Protein AF-A0A5P8VXX4-F1 (afdb_monomer)

Radius of gyration: 22.34 Å; Cα contacts (8 Å, |Δi|>4): 18; chains: 1; bounding box: 37×42×57 Å

Mean predicted aligned error: 15.35 Å

Foldseek 3Di:
DDDDDDDDDDPVVLVVLCVVCVVVVHHSVVSVVVVVCVVVVVVPPPPDPVRVVVVVVVVCVVVPPPPPVDPPPPPPPPDD

Structure (mmCIF, N/CA/C/O backbone):
data_AF-A0A5P8VXX4-F1
#
_entry.id   AF-A0A5P8VXX4-F1
#
loop_
_atom_site.group_PDB
_atom_site.id
_atom_site.type_symbol
_atom_site.label_atom_id
_atom_site.label_alt_id
_atom_site.label_comp_id
_atom_site.label_asym_id
_atom_site.label_entity_id
_atom_site.label_seq_id
_atom_site.pdbx_PDB_ins_code
_atom_site.Cartn_x
_atom_site.Cartn_y
_atom_site.Cartn_z
_atom_site.occupancy
_atom_site.B_iso_or_equiv
_atom_site.auth_seq_id
_atom_site.auth_comp_id
_atom_site.auth_asym_id
_atom_site.auth_atom_id
_atom_site.pdbx_PDB_model_num
ATOM 1 N N . MET A 1 1 ? -9.475 -2.730 -14.537 1.00 67.25 1 MET A N 1
ATOM 2 C CA . MET A 1 1 ? -10.181 -3.879 -13.927 1.00 67.25 1 MET A CA 1
ATOM 3 C C . MET A 1 1 ? -9.654 -4.046 -12.511 1.00 67.25 1 MET A C 1
ATOM 5 O O . MET A 1 1 ? -8.489 -3.733 -12.305 1.00 67.25 1 MET A O 1
ATOM 9 N N . THR A 1 2 ? -10.483 -4.476 -11.560 1.00 78.56 2 THR A N 1
ATOM 10 C CA . THR A 1 2 ? -10.105 -4.593 -10.138 1.00 78.56 2 THR A CA 1
ATOM 11 C C . THR A 1 2 ? -10.217 -6.050 -9.703 1.00 78.56 2 THR A C 1
ATOM 13 O O . THR A 1 2 ? -11.182 -6.719 -10.067 1.00 78.56 2 THR A O 1
ATOM 16 N N . HIS A 1 3 ? -9.243 -6.529 -8.929 1.00 86.50 3 HIS A N 1
ATOM 17 C CA . HIS A 1 3 ? -9.201 -7.889 -8.391 1.00 86.50 3 HIS A CA 1
ATOM 18 C C . HIS A 1 3 ? -9.153 -7.847 -6.859 1.00 86.50 3 HIS A C 1
ATOM 20 O O . HIS A 1 3 ? -8.578 -6.922 -6.288 1.00 86.50 3 HIS A O 1
ATOM 26 N N . LEU A 1 4 ? -9.761 -8.838 -6.202 1.00 90.62 4 LEU A N 1
ATOM 27 C CA . LEU A 1 4 ? -9.699 -9.003 -4.749 1.00 90.62 4 LEU A CA 1
ATOM 28 C C . LEU A 1 4 ? -8.545 -9.945 -4.396 1.00 90.62 4 LEU A C 1
ATOM 30 O O . LEU A 1 4 ? -8.442 -11.032 -4.963 1.00 90.62 4 LEU A O 1
ATOM 34 N N . LEU A 1 5 ? -7.708 -9.534 -3.447 1.00 86.81 5 LEU A N 1
ATOM 35 C CA . LEU A 1 5 ? -6.600 -10.324 -2.921 1.00 86.81 5 LEU A CA 1
ATOM 36 C C . LEU A 1 5 ? -6.668 -10.321 -1.393 1.00 86.81 5 LEU A C 1
ATOM 38 O O . LEU A 1 5 ? -6.735 -9.258 -0.780 1.00 86.81 5 LEU A O 1
ATOM 42 N N . THR A 1 6 ? -6.633 -11.504 -0.785 1.00 93.19 6 THR A N 1
ATOM 43 C CA . THR A 1 6 ? -6.517 -11.674 0.669 1.00 93.19 6 THR A CA 1
ATOM 44 C C . THR A 1 6 ? -5.065 -11.984 1.012 1.00 93.19 6 THR A C 1
ATOM 46 O O . THR A 1 6 ? -4.447 -12.828 0.367 1.00 93.19 6 THR A O 1
ATOM 49 N N . LEU A 1 7 ? -4.514 -11.285 2.005 1.00 89.44 7 LEU A N 1
ATOM 50 C CA . LEU A 1 7 ? -3.114 -11.391 2.411 1.00 89.44 7 LEU A CA 1
ATOM 51 C C . LEU A 1 7 ? -3.035 -11.834 3.869 1.00 89.44 7 LEU A C 1
ATOM 53 O O . LEU A 1 7 ? -3.669 -11.228 4.730 1.00 89.44 7 LEU A O 1
ATOM 57 N N . GLU A 1 8 ? -2.208 -12.835 4.143 1.00 94.94 8 GLU A N 1
ATOM 58 C CA . GLU A 1 8 ? -1.769 -13.139 5.502 1.00 94.94 8 GLU A CA 1
ATOM 59 C C . GLU A 1 8 ? -0.447 -12.416 5.761 1.00 94.94 8 GLU A C 1
ATOM 61 O O . GLU A 1 8 ? 0.536 -12.600 5.041 1.00 94.94 8 GLU A O 1
ATOM 66 N N . LEU A 1 9 ? -0.439 -11.551 6.773 1.00 93.56 9 LEU A N 1
ATOM 67 C CA . LEU A 1 9 ? 0.719 -10.761 7.175 1.00 93.56 9 LEU A CA 1
ATOM 68 C C . LEU A 1 9 ? 1.080 -11.111 8.612 1.00 93.56 9 LEU A C 1
ATOM 70 O O . LEU A 1 9 ? 0.205 -11.399 9.424 1.00 93.56 9 LEU A O 1
ATOM 74 N N . ASN A 1 10 ? 2.365 -11.033 8.943 1.00 96.81 10 ASN A N 1
ATOM 75 C CA . ASN A 1 10 ? 2.759 -11.083 10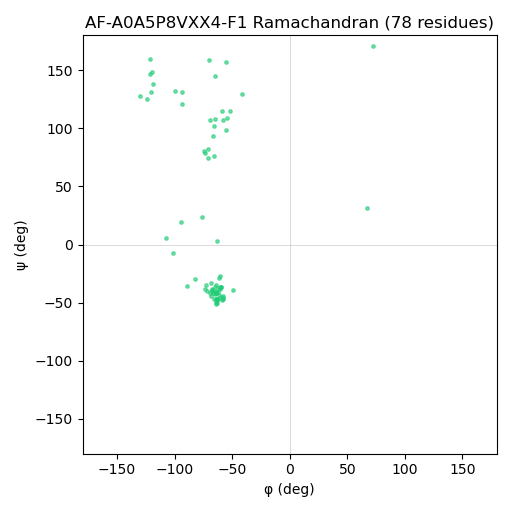.345 1.00 96.81 10 ASN A CA 1
ATOM 76 C C . ASN A 1 10 ? 2.333 -9.794 11.078 1.00 96.81 10 ASN A C 1
ATOM 78 O O . ASN A 1 10 ? 2.161 -8.733 10.466 1.00 96.81 10 ASN A O 1
ATOM 82 N N . ASP A 1 11 ? 2.232 -9.884 12.404 1.00 96.69 11 ASP A N 1
ATOM 83 C CA . ASP A 1 11 ? 1.736 -8.793 13.250 1.00 96.69 11 ASP A CA 1
ATOM 84 C C . ASP A 1 11 ? 2.566 -7.51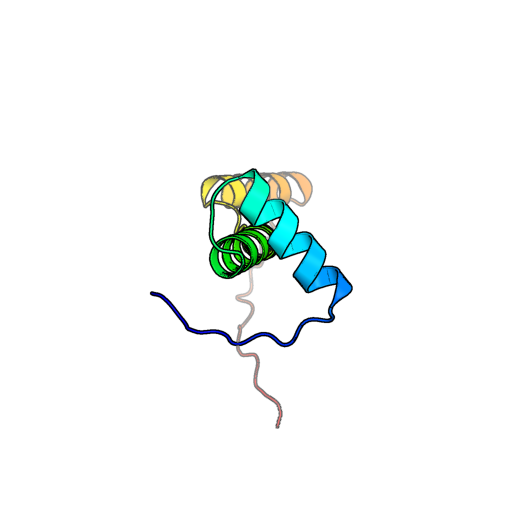1 13.133 1.00 96.69 11 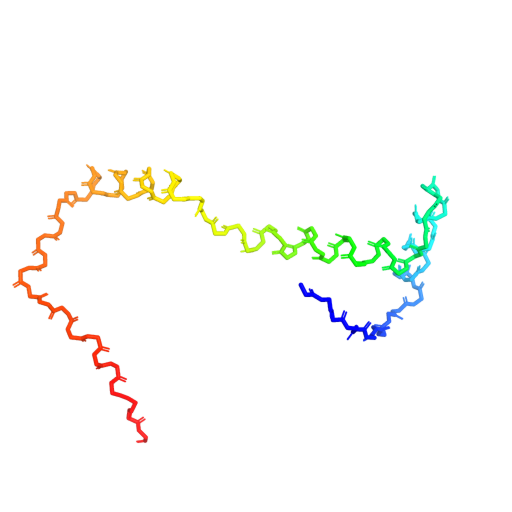ASP A C 1
ATOM 86 O O . ASP A 1 11 ? 2.024 -6.404 13.164 1.00 96.69 11 ASP A O 1
ATOM 90 N N . GLN A 1 12 ? 3.886 -7.636 12.980 1.00 97.12 12 GLN A N 1
ATOM 91 C CA . GLN A 1 12 ? 4.792 -6.489 12.908 1.00 97.12 12 GLN A CA 1
ATOM 92 C C . GLN A 1 12 ? 4.540 -5.659 11.647 1.00 97.12 12 GLN A C 1
ATOM 94 O O . GLN A 1 12 ? 4.424 -4.434 11.721 1.00 97.12 12 GLN A O 1
ATOM 99 N N . ILE A 1 13 ? 4.416 -6.326 10.498 1.00 94.94 13 ILE A N 1
ATOM 100 C CA . ILE A 1 13 ? 4.154 -5.680 9.211 1.00 94.94 13 ILE A CA 1
ATOM 101 C C . ILE A 1 13 ? 2.747 -5.092 9.190 1.00 94.94 13 ILE A C 1
ATOM 103 O O . ILE A 1 13 ? 2.583 -3.936 8.800 1.00 94.94 13 ILE A O 1
ATOM 107 N N . PHE A 1 14 ? 1.745 -5.837 9.668 1.00 96.31 14 PHE A N 1
ATOM 108 C CA . PHE A 1 14 ? 0.384 -5.316 9.763 1.00 96.31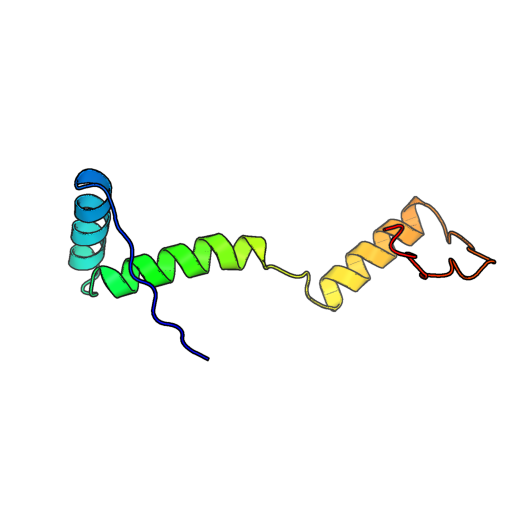 14 PHE A CA 1
ATOM 109 C C . PHE A 1 14 ? 0.324 -4.054 10.635 1.00 96.31 14 PHE A C 1
ATOM 111 O O . PHE A 1 14 ? -0.236 -3.041 10.221 1.00 96.31 14 PHE A O 1
ATOM 118 N N . THR A 1 15 ? 0.976 -4.071 11.801 1.00 97.19 15 THR A N 1
ATOM 119 C CA . THR A 1 15 ? 1.025 -2.918 12.715 1.00 97.19 15 THR A CA 1
ATOM 120 C C . THR A 1 15 ? 1.703 -1.707 12.076 1.00 97.19 15 THR A C 1
ATOM 122 O O . THR A 1 15 ? 1.242 -0.578 12.250 1.00 97.19 15 THR A O 1
ATOM 125 N N . ALA A 1 16 ? 2.790 -1.918 11.329 1.00 96.88 16 ALA A N 1
ATOM 126 C CA . ALA A 1 16 ? 3.480 -0.841 10.626 1.00 96.88 16 ALA A CA 1
ATOM 127 C C . ALA A 1 16 ? 2.579 -0.189 9.564 1.00 96.88 16 ALA A C 1
ATOM 129 O O . ALA A 1 16 ? 2.458 1.038 9.537 1.00 96.88 16 ALA A O 1
ATOM 130 N N . ILE A 1 17 ? 1.894 -1.001 8.748 1.00 96.00 17 ILE A N 1
ATOM 131 C CA . ILE A 1 17 ? 0.946 -0.519 7.733 1.00 96.00 17 ILE A CA 1
ATOM 132 C C . ILE A 1 17 ? -0.212 0.226 8.402 1.00 96.00 17 ILE A C 1
ATOM 134 O O . ILE A 1 17 ? -0.537 1.334 7.987 1.00 96.00 17 ILE A O 1
ATOM 138 N N . ALA A 1 18 ? -0.802 -0.337 9.460 1.00 96.62 18 ALA A N 1
ATOM 139 C CA . ALA A 1 18 ? -1.919 0.276 10.172 1.00 96.62 18 ALA A CA 1
ATOM 140 C C . ALA A 1 18 ? -1.564 1.662 10.727 1.00 96.62 18 ALA A C 1
ATOM 142 O O . ALA A 1 18 ? -2.290 2.623 10.482 1.00 96.62 18 ALA A O 1
ATOM 143 N N . ARG A 1 19 ? -0.408 1.796 11.391 1.00 97.75 19 ARG A N 1
ATOM 144 C CA . ARG A 1 19 ? 0.068 3.090 11.911 1.00 97.75 19 ARG A CA 1
ATOM 145 C C . ARG A 1 19 ? 0.293 4.114 10.809 1.00 97.75 19 ARG A C 1
ATOM 147 O O . ARG A 1 19 ? -0.057 5.281 10.965 1.00 97.75 19 ARG A O 1
ATOM 154 N N . GLN A 1 20 ? 0.903 3.696 9.705 1.00 97.00 20 GLN A N 1
ATOM 155 C CA . GLN A 1 20 ? 1.166 4.605 8.598 1.00 97.00 20 GLN A CA 1
AT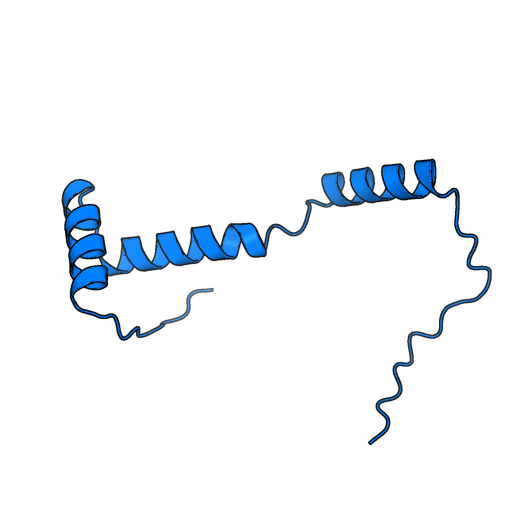OM 156 C C . GLN A 1 20 ? -0.135 5.045 7.918 1.00 97.00 20 GLN A C 1
ATOM 158 O O . GLN A 1 20 ? -0.256 6.211 7.553 1.00 97.00 20 GLN A O 1
ATOM 163 N N . ALA A 1 21 ? -1.106 4.140 7.789 1.00 97.00 21 ALA A N 1
ATOM 164 C CA . ALA A 1 21 ? -2.415 4.422 7.215 1.00 97.00 21 ALA A CA 1
ATOM 165 C C . ALA A 1 21 ? -3.221 5.392 8.095 1.00 97.00 21 ALA A C 1
ATOM 167 O O . ALA A 1 21 ? -3.786 6.357 7.583 1.00 97.00 21 ALA A O 1
ATOM 168 N N . GLU A 1 22 ? -3.182 5.201 9.416 1.00 97.50 22 GLU A N 1
ATOM 169 C CA . GLU A 1 22 ? -3.780 6.111 10.397 1.00 97.50 22 GLU A CA 1
ATOM 170 C C . GLU A 1 22 ? -3.178 7.521 10.303 1.00 97.50 22 GLU A C 1
ATOM 172 O O . GLU A 1 22 ? -3.916 8.502 10.226 1.00 97.50 22 GLU A O 1
ATOM 177 N N . ALA A 1 23 ? -1.848 7.629 10.209 1.00 96.75 23 ALA A N 1
ATOM 178 C CA . ALA A 1 23 ? -1.152 8.914 10.115 1.00 96.75 23 ALA A CA 1
ATOM 179 C C . ALA A 1 23 ? -1.549 9.747 8.880 1.00 96.75 23 ALA A C 1
ATOM 181 O O . ALA A 1 23 ? -1.468 10.974 8.916 1.00 96.75 23 ALA A O 1
ATOM 182 N N . ILE A 1 24 ? -1.978 9.095 7.795 1.00 95.38 24 ILE A N 1
ATOM 183 C CA . ILE A 1 24 ? -2.423 9.748 6.552 1.00 95.38 24 ILE A CA 1
ATOM 184 C C . ILE A 1 24 ? -3.945 9.670 6.343 1.00 95.38 24 ILE A C 1
ATOM 186 O O . ILE A 1 24 ? -4.439 10.086 5.296 1.00 95.38 24 ILE A O 1
ATOM 190 N N . GLY A 1 25 ? -4.691 9.151 7.325 1.00 96.44 25 GLY A N 1
ATOM 191 C CA . GLY A 1 25 ? -6.153 9.107 7.322 1.00 96.44 25 GLY A CA 1
ATOM 192 C C . GLY A 1 25 ? -6.779 8.188 6.268 1.00 96.44 25 GLY A C 1
ATOM 193 O O . GLY A 1 25 ? -7.864 8.497 5.774 1.00 96.44 25 GLY A O 1
ATOM 194 N N . ILE A 1 26 ? -6.125 7.080 5.899 1.00 96.88 26 ILE A N 1
ATOM 195 C CA . ILE A 1 26 ? -6.684 6.093 4.957 1.00 96.88 26 ILE A CA 1
ATOM 196 C C . ILE A 1 26 ? -6.795 4.698 5.586 1.00 96.88 26 ILE A C 1
ATOM 198 O O . ILE A 1 26 ? -6.086 4.406 6.546 1.00 96.88 26 ILE A O 1
ATOM 202 N N . PRO A 1 27 ? -7.643 3.803 5.044 1.00 96.56 27 PRO A N 1
ATOM 203 C CA . PRO A 1 27 ? -7.701 2.418 5.503 1.00 96.56 27 PRO A CA 1
ATOM 204 C C . PRO A 1 27 ? -6.396 1.648 5.222 1.00 96.56 27 PRO A C 1
ATOM 206 O O . PRO A 1 27 ? -5.780 1.857 4.166 1.00 96.56 27 PRO A O 1
ATOM 209 N N . PRO A 1 28 ? -5.979 0.727 6.110 1.00 94.56 28 PRO A N 1
ATOM 210 C CA . PRO A 1 28 ? -4.742 -0.039 5.960 1.00 94.56 28 PRO A CA 1
ATOM 211 C C . PRO A 1 28 ? -4.706 -0.887 4.684 1.00 94.56 28 PRO A C 1
ATOM 213 O O . PRO A 1 28 ? -3.666 -0.960 4.034 1.00 94.56 28 PRO A O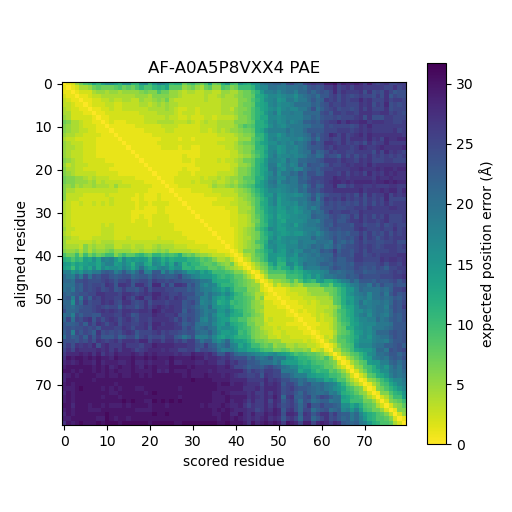 1
ATOM 216 N N . GLU A 1 29 ? -5.831 -1.463 4.262 1.00 94.31 29 GLU A N 1
ATOM 217 C CA . GLU A 1 29 ? -5.942 -2.227 3.017 1.00 94.31 29 GLU A CA 1
ATOM 218 C C . GLU A 1 29 ? -5.691 -1.361 1.777 1.00 94.31 29 GLU A C 1
ATOM 220 O O . GLU A 1 29 ? -5.068 -1.809 0.813 1.00 94.31 29 GLU A O 1
ATOM 225 N N . ARG A 1 30 ? -6.102 -0.087 1.816 1.00 94.25 30 ARG A N 1
ATOM 226 C CA . ARG A 1 30 ? -5.873 0.861 0.722 1.00 94.25 30 ARG A CA 1
ATOM 227 C C . ARG A 1 30 ? -4.406 1.261 0.642 1.00 94.25 30 ARG A C 1
ATOM 229 O O . ARG A 1 30 ? -3.859 1.357 -0.458 1.00 94.25 30 ARG A O 1
ATOM 236 N N . LEU A 1 31 ? -3.765 1.467 1.793 1.00 95.38 31 LEU A N 1
ATOM 237 C CA . LEU A 1 31 ? -2.326 1.696 1.845 1.00 95.38 31 LEU A CA 1
ATOM 238 C C . LEU A 1 31 ? -1.559 0.471 1.331 1.00 95.38 31 LEU A C 1
ATOM 240 O O . LEU A 1 31 ? -0.697 0.622 0.472 1.00 95.38 31 LEU A O 1
ATOM 244 N N . ALA A 1 32 ? -1.905 -0.732 1.794 1.00 94.19 32 ALA A N 1
ATOM 245 C CA . ALA A 1 32 ? -1.266 -1.974 1.364 1.00 94.19 32 ALA A CA 1
ATOM 246 C C . ALA A 1 32 ? -1.381 -2.183 -0.154 1.00 94.19 32 ALA A C 1
ATOM 248 O O . ALA A 1 32 ? -0.375 -2.442 -0.813 1.00 94.19 32 ALA A O 1
ATOM 249 N N . ALA A 1 33 ? -2.576 -1.993 -0.724 1.00 93.25 33 ALA A N 1
ATOM 250 C CA . ALA A 1 33 ? -2.783 -2.050 -2.169 1.00 93.25 33 ALA A CA 1
ATOM 251 C C . ALA A 1 33 ? -1.907 -1.028 -2.912 1.00 93.25 33 ALA A C 1
ATOM 253 O O . ALA A 1 33 ? -1.234 -1.385 -3.873 1.00 93.25 33 ALA A O 1
ATOM 254 N N . THR A 1 34 ? -1.835 0.211 -2.419 1.00 92.19 34 THR A N 1
ATOM 255 C CA . THR A 1 34 ? -1.019 1.273 -3.031 1.00 92.19 34 THR A CA 1
ATOM 256 C C . THR A 1 34 ? 0.475 0.939 -2.984 1.00 92.19 34 THR A C 1
ATOM 258 O O . THR A 1 34 ? 1.187 1.150 -3.962 1.00 92.19 34 THR A O 1
ATOM 261 N N . LEU A 1 35 ? 0.967 0.393 -1.868 1.00 92.06 35 LEU A N 1
ATOM 262 C CA . LEU A 1 35 ? 2.361 -0.037 -1.730 1.00 92.06 35 LEU A CA 1
ATOM 263 C C . LEU A 1 35 ? 2.695 -1.178 -2.700 1.00 92.06 35 LEU A C 1
ATOM 265 O O . LEU A 1 35 ? 3.751 -1.156 -3.331 1.00 92.06 35 LEU A O 1
ATOM 269 N N . LEU A 1 36 ? 1.785 -2.142 -2.865 1.00 90.69 36 LEU A N 1
ATOM 270 C CA . LEU A 1 36 ? 1.936 -3.222 -3.842 1.00 90.69 36 LEU A CA 1
ATOM 271 C C . LEU A 1 36 ? 1.935 -2.676 -5.275 1.00 90.69 36 LEU A C 1
ATOM 273 O O . LEU A 1 36 ? 2.823 -3.007 -6.057 1.00 90.69 36 LEU A O 1
ATOM 277 N N . GLU A 1 37 ? 1.001 -1.790 -5.614 1.00 89.00 37 GLU A N 1
ATOM 278 C CA . GLU A 1 37 ? 0.952 -1.138 -6.925 1.00 89.00 37 GLU A CA 1
ATOM 279 C C . GLU A 1 37 ? 2.212 -0.316 -7.214 1.00 89.00 37 GLU A C 1
ATOM 281 O O . GLU A 1 37 ? 2.702 -0.337 -8.336 1.00 89.00 37 GLU A O 1
ATOM 286 N N . GLN A 1 38 ? 2.783 0.374 -6.226 1.00 88.06 38 GLN A N 1
ATOM 287 C CA . GLN A 1 38 ? 4.038 1.112 -6.395 1.00 88.06 38 GLN A CA 1
ATOM 288 C C . GLN A 1 38 ? 5.238 0.184 -6.579 1.00 88.06 38 GLN A C 1
ATOM 290 O O . GLN A 1 38 ? 6.093 0.451 -7.428 1.00 88.06 38 GLN A O 1
ATOM 295 N N . GLN A 1 39 ? 5.304 -0.899 -5.802 1.00 87.38 39 GLN A N 1
ATOM 296 C CA . GLN A 1 39 ? 6.377 -1.882 -5.888 1.00 87.38 39 GLN A CA 1
ATOM 297 C C . GLN A 1 39 ? 6.370 -2.565 -7.258 1.00 87.38 39 GLN A C 1
ATOM 299 O O . GLN A 1 39 ? 7.393 -2.613 -7.938 1.00 87.38 39 GLN A O 1
ATOM 304 N N . PHE A 1 40 ? 5.209 -3.055 -7.694 1.00 82.19 40 PHE A N 1
ATOM 305 C CA . PHE A 1 40 ? 5.079 -3.766 -8.962 1.00 82.19 40 PHE A CA 1
ATOM 306 C C . PHE A 1 40 ? 4.955 -2.830 -10.162 1.00 82.19 40 PHE A C 1
ATOM 308 O O . PHE A 1 40 ? 5.444 -3.157 -11.236 1.00 82.19 40 PHE A O 1
ATOM 315 N N . GLY A 1 41 ? 4.391 -1.636 -10.005 1.00 72.38 41 GLY A N 1
ATOM 316 C CA . GLY A 1 41 ? 4.323 -0.626 -11.060 1.00 72.38 41 GLY A CA 1
ATOM 317 C C . GLY A 1 41 ? 5.704 -0.175 -11.531 1.00 72.38 41 GLY A C 1
ATOM 318 O O . GLY A 1 41 ? 5.873 0.152 -12.701 1.00 72.38 41 GLY A O 1
ATOM 319 N N . GLN A 1 42 ? 6.717 -0.223 -10.659 1.00 65.75 42 GLN A N 1
ATOM 320 C CA . GLN A 1 42 ? 8.114 -0.018 -11.052 1.00 65.75 42 GLN A CA 1
ATOM 321 C C . GLN A 1 42 ? 8.691 -1.211 -11.822 1.00 65.75 42 GLN A C 1
ATOM 323 O O . GLN A 1 42 ? 9.410 -1.001 -12.795 1.00 65.75 42 GLN A O 1
ATOM 328 N N . VAL A 1 43 ? 8.347 -2.444 -11.435 1.00 62.47 43 VAL A N 1
ATOM 329 C CA . VAL A 1 43 ? 8.750 -3.666 -12.159 1.00 62.47 43 VAL A CA 1
ATOM 330 C C . VAL A 1 43 ? 8.122 -3.711 -13.556 1.00 62.47 43 VAL A C 1
ATOM 332 O O . VAL A 1 43 ? 8.771 -4.113 -14.516 1.00 62.47 43 VAL A O 1
ATOM 335 N N . PHE A 1 44 ? 6.882 -3.238 -13.685 1.00 59.47 44 PHE A N 1
ATOM 336 C CA . PHE A 1 44 ? 6.143 -3.163 -14.944 1.00 59.47 44 PHE A CA 1
ATOM 337 C C . PHE A 1 44 ? 6.258 -1.811 -15.648 1.00 59.47 44 PHE A C 1
ATOM 339 O O . PHE A 1 44 ? 5.443 -1.531 -16.531 1.00 59.47 44 PHE A O 1
ATOM 346 N N . LYS A 1 45 ? 7.268 -0.982 -15.336 1.00 58.94 45 LYS A N 1
ATOM 347 C CA . LYS A 1 45 ? 7.672 0.100 -16.245 1.00 58.94 45 LYS A CA 1
ATOM 348 C C . LYS A 1 45 ? 8.228 -0.524 -17.527 1.00 58.94 45 LYS A C 1
ATOM 350 O O . LYS A 1 45 ? 9.430 -0.577 -17.764 1.00 58.94 45 LYS A O 1
ATOM 355 N N . LEU A 1 46 ? 7.317 -1.008 -18.368 1.00 57.47 46 LEU A N 1
ATOM 356 C CA . LEU A 1 46 ? 7.510 -1.101 -19.798 1.00 57.47 46 LEU A CA 1
ATOM 357 C C . LEU A 1 46 ? 7.943 0.294 -20.223 1.00 57.47 46 LEU A C 1
ATOM 359 O O . LEU A 1 46 ? 7.187 1.250 -20.050 1.00 57.47 46 LEU A O 1
ATOM 363 N N . LEU A 1 47 ? 9.178 0.397 -20.711 1.00 59.72 47 LEU A N 1
ATOM 364 C CA . LEU A 1 47 ? 9.669 1.597 -21.376 1.00 59.72 47 LEU A CA 1
ATOM 365 C C . LEU A 1 47 ? 8.547 2.122 -22.280 1.00 59.72 47 LEU A C 1
ATOM 367 O O . LEU A 1 47 ? 7.948 1.347 -23.037 1.00 59.72 47 LEU A O 1
ATOM 371 N N . SER A 1 48 ? 8.235 3.410 -22.176 1.00 63.00 48 SER A N 1
ATOM 372 C CA . SER A 1 48 ? 7.327 4.048 -23.126 1.00 63.00 48 SER A CA 1
ATOM 373 C C . SER A 1 48 ? 7.842 3.832 -24.552 1.00 63.00 48 SER A C 1
ATOM 375 O O . SER A 1 48 ? 9.034 3.597 -24.753 1.00 63.00 48 SER A O 1
ATOM 377 N N . GLU A 1 49 ? 6.974 3.918 -25.563 1.00 63.66 49 GLU A N 1
ATOM 378 C CA . GLU A 1 49 ? 7.382 3.767 -26.973 1.00 63.66 49 GLU A CA 1
ATOM 379 C C . GLU A 1 49 ? 8.600 4.655 -27.309 1.00 63.66 49 GLU A C 1
ATOM 381 O O . GLU A 1 49 ? 9.547 4.217 -27.953 1.00 63.66 49 GLU A O 1
ATOM 386 N N . ALA A 1 50 ? 8.631 5.874 -26.759 1.00 67.88 50 ALA A N 1
ATOM 387 C CA . ALA A 1 50 ? 9.730 6.823 -26.917 1.00 67.88 50 ALA A CA 1
ATOM 388 C C . ALA A 1 50 ? 11.032 6.379 -26.223 1.00 67.88 50 ALA A C 1
ATOM 390 O O . ALA A 1 50 ? 12.128 6.556 -26.762 1.00 67.88 50 ALA A O 1
ATOM 391 N N . GLU A 1 51 ? 10.938 5.788 -25.031 1.00 71.75 51 GLU A N 1
ATOM 392 C CA . GLU A 1 51 ? 12.094 5.249 -24.312 1.00 71.75 51 GLU A CA 1
ATOM 393 C C . GLU A 1 51 ? 12.609 3.956 -24.958 1.00 71.75 51 GLU A C 1
ATOM 395 O O . GLU A 1 51 ? 13.822 3.748 -25.009 1.00 71.75 51 GLU A O 1
ATOM 400 N N . LYS A 1 52 ? 11.717 3.122 -25.513 1.00 72.56 52 LYS A N 1
ATOM 401 C CA . LYS A 1 52 ? 12.085 1.950 -26.320 1.00 72.56 52 LYS A CA 1
ATOM 402 C C . LYS A 1 52 ? 12.830 2.365 -27.578 1.00 72.56 52 LYS A C 1
ATOM 404 O O . LYS A 1 52 ? 13.888 1.807 -27.849 1.00 72.56 52 LYS A O 1
ATOM 409 N N . GLU A 1 53 ? 12.322 3.360 -28.299 1.00 76.00 53 GLU A N 1
ATOM 410 C CA . GLU A 1 53 ? 12.958 3.862 -29.518 1.00 76.00 53 GLU A CA 1
ATOM 411 C C . GLU A 1 53 ? 14.323 4.485 -29.209 1.00 76.00 53 GLU A C 1
ATOM 413 O O . GLU A 1 53 ? 15.310 4.225 -29.890 1.00 76.00 53 GLU A O 1
ATOM 418 N N . THR A 1 54 ? 14.430 5.220 -28.100 1.00 79.88 54 THR A N 1
ATOM 419 C CA . THR A 1 54 ? 15.712 5.774 -27.645 1.00 79.88 54 THR A CA 1
ATOM 420 C C . THR A 1 54 ? 16.700 4.669 -27.256 1.00 79.88 54 THR A C 1
ATOM 422 O O . THR A 1 54 ? 17.881 4.741 -27.602 1.00 79.88 54 THR A O 1
ATOM 425 N N . ALA A 1 55 ? 16.247 3.628 -26.551 1.00 75.94 55 ALA A N 1
ATOM 426 C CA . ALA A 1 55 ? 17.080 2.477 -26.211 1.00 75.94 55 ALA A CA 1
ATOM 427 C C . ALA A 1 55 ? 17.527 1.710 -27.468 1.00 75.94 55 ALA A C 1
ATOM 429 O O . ALA A 1 55 ? 18.700 1.346 -27.573 1.00 75.94 55 ALA A O 1
ATOM 430 N N . ARG A 1 56 ? 16.627 1.539 -28.444 1.00 72.31 56 ARG A N 1
ATOM 431 C CA . ARG A 1 56 ? 16.891 0.899 -29.736 1.00 72.31 56 ARG A CA 1
ATOM 432 C C . ARG A 1 56 ? 17.900 1.688 -30.565 1.00 72.31 56 ARG A C 1
ATOM 434 O O . ARG A 1 56 ? 18.921 1.130 -30.951 1.00 72.31 56 ARG A O 1
ATOM 441 N N . ALA A 1 57 ? 17.702 2.993 -30.721 1.00 77.69 57 ALA A N 1
ATOM 442 C CA . ALA A 1 57 ? 18.631 3.872 -31.423 1.00 77.69 57 ALA A CA 1
ATOM 443 C C . ALA A 1 57 ? 20.024 3.891 -30.768 1.00 77.69 57 ALA A C 1
ATOM 445 O O . ALA A 1 57 ? 21.041 3.935 -31.461 1.00 77.69 57 ALA A O 1
ATOM 446 N N . ARG A 1 58 ? 20.110 3.824 -29.429 1.00 78.00 58 ARG A N 1
ATOM 447 C CA . ARG A 1 58 ? 21.399 3.699 -28.722 1.00 78.00 58 ARG A CA 1
ATOM 448 C C . ARG A 1 58 ? 22.064 2.348 -28.973 1.00 78.00 58 ARG A C 1
ATOM 450 O O . ARG A 1 58 ? 23.279 2.321 -29.152 1.00 78.00 58 ARG A O 1
ATOM 457 N N . PHE A 1 59 ? 21.297 1.261 -29.003 1.00 76.56 59 PHE A N 1
ATOM 458 C CA . PHE A 1 59 ? 21.806 -0.072 -29.319 1.00 76.56 59 PHE A CA 1
ATOM 459 C C . PHE A 1 59 ? 22.329 -0.147 -30.761 1.00 76.56 59 PHE A C 1
ATOM 461 O O . PHE A 1 59 ? 23.489 -0.495 -30.965 1.00 76.56 59 PHE A O 1
ATOM 468 N N . GLU A 1 60 ? 21.530 0.282 -31.740 1.00 75.00 60 GLU A N 1
ATOM 469 C CA . GLU A 1 60 ? 21.894 0.310 -33.165 1.00 75.00 60 GLU A CA 1
ATOM 470 C C . GLU A 1 60 ? 23.099 1.223 -33.432 1.00 75.00 60 GLU A C 1
ATOM 472 O O . GLU A 1 60 ? 23.982 0.888 -34.218 1.00 75.00 60 GLU A O 1
ATOM 477 N N . ARG A 1 61 ? 23.203 2.356 -32.724 1.00 74.06 61 ARG A N 1
ATOM 478 C CA . ARG A 1 61 ? 24.366 3.249 -32.819 1.00 74.06 61 ARG A CA 1
ATOM 479 C C . ARG A 1 61 ? 25.641 2.635 -32.241 1.00 74.06 61 ARG A C 1
ATOM 481 O O . ARG A 1 61 ? 26.727 2.972 -32.705 1.00 74.06 61 ARG A O 1
ATOM 488 N N . HIS A 1 62 ? 25.531 1.806 -31.203 1.00 66.81 62 HIS A N 1
ATOM 489 C CA . HIS A 1 62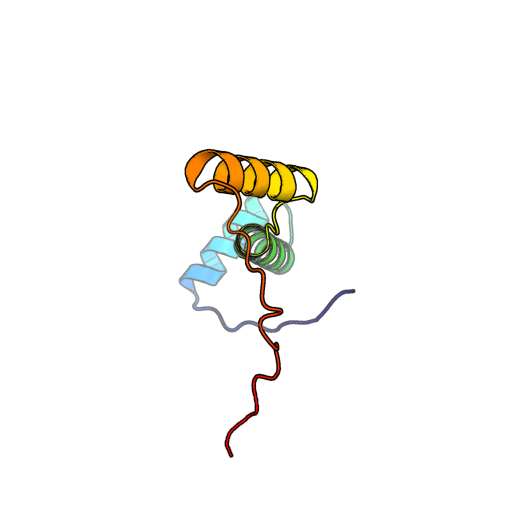 ? 26.695 1.254 -30.508 1.00 66.81 62 HIS A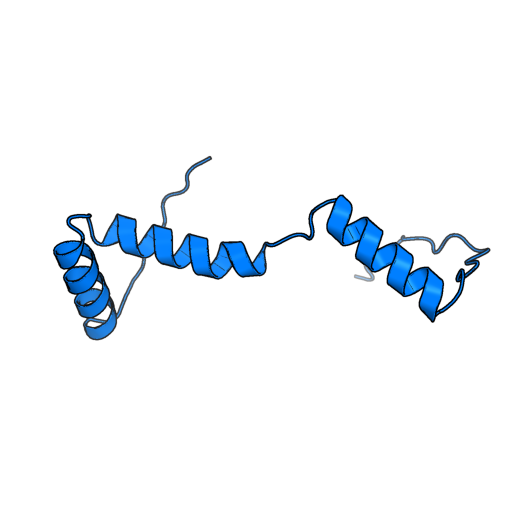 CA 1
ATOM 490 C C . HIS A 1 62 ? 27.188 -0.061 -31.120 1.00 66.81 62 HIS A C 1
ATOM 492 O O . HIS A 1 62 ? 28.393 -0.282 -31.180 1.00 66.81 62 HIS A O 1
ATOM 498 N N . PHE A 1 63 ? 26.274 -0.902 -31.603 1.00 65.81 63 PHE A N 1
ATOM 499 C CA . PHE A 1 63 ? 26.590 -2.205 -32.194 1.00 65.81 63 PHE A CA 1
ATOM 500 C C . PHE A 1 63 ? 26.555 -2.207 -33.729 1.00 65.81 63 PHE A C 1
ATOM 502 O O . PHE A 1 63 ? 26.965 -3.189 -34.345 1.00 65.81 63 PHE A O 1
ATOM 509 N N . GLY A 1 64 ? 26.116 -1.109 -34.353 1.00 63.19 64 GLY A N 1
ATOM 510 C CA . GLY A 1 64 ? 25.790 -1.084 -35.775 1.00 63.19 64 GLY A CA 1
ATOM 511 C C . GLY A 1 64 ? 24.492 -1.843 -36.068 1.00 63.19 64 GLY A C 1
ATOM 512 O O . GLY A 1 64 ? 23.926 -2.519 -35.207 1.00 63.19 64 GLY A O 1
ATOM 513 N N . VAL A 1 65 ? 24.002 -1.730 -37.305 1.00 56.72 65 VAL A N 1
ATOM 514 C CA . VAL A 1 65 ? 22.870 -2.532 -37.786 1.00 56.72 65 VAL A CA 1
ATOM 515 C C . VAL A 1 65 ? 23.319 -3.993 -37.811 1.00 56.72 65 VAL A C 1
ATOM 517 O O . VAL A 1 65 ? 24.119 -4.380 -38.662 1.00 56.72 65 VAL A O 1
ATOM 520 N N . LEU A 1 66 ? 22.813 -4.818 -36.890 1.00 53.66 66 LEU A N 1
ATOM 521 C CA . LEU A 1 66 ? 22.840 -6.266 -37.076 1.00 53.66 66 LEU A CA 1
ATOM 522 C C . LEU A 1 66 ? 21.920 -6.563 -38.259 1.00 53.66 66 LEU A C 1
ATOM 524 O O . LEU A 1 66 ? 20.705 -6.670 -38.104 1.00 53.66 66 LEU A O 1
ATOM 528 N N . ASN A 1 67 ? 22.502 -6.629 -39.456 1.00 53.78 67 ASN A N 1
ATOM 529 C CA . ASN A 1 67 ? 21.801 -7.066 -40.649 1.00 53.78 67 ASN A CA 1
ATOM 530 C C . ASN A 1 67 ? 21.570 -8.575 -40.509 1.00 53.78 67 ASN A C 1
ATOM 532 O O . ASN A 1 67 ? 22.369 -9.397 -40.954 1.00 53.78 67 ASN A O 1
ATOM 536 N N . LEU A 1 68 ? 20.514 -8.942 -39.785 1.00 59.91 68 LEU A N 1
ATOM 537 C CA . LEU A 1 68 ? 20.013 -10.306 -39.742 1.00 59.91 68 LEU A CA 1
ATOM 538 C C . LEU A 1 68 ? 19.322 -10.556 -41.086 1.00 59.91 68 LEU A C 1
ATOM 540 O O . LEU A 1 68 ? 18.103 -10.506 -41.193 1.00 59.91 68 LEU A O 1
ATOM 544 N N . GLU A 1 69 ? 20.121 -10.817 -42.124 1.00 51.44 69 GLU A N 1
ATOM 545 C CA . GLU A 1 69 ? 19.662 -11.188 -43.475 1.00 51.44 69 GLU A CA 1
ATOM 546 C C . GLU A 1 69 ? 18.892 -12.520 -43.504 1.00 51.44 69 GLU A C 1
ATOM 548 O O . GLU A 1 69 ? 18.499 -12.995 -44.565 1.00 51.44 69 GLU A O 1
ATOM 553 N N . HIS A 1 70 ? 18.673 -13.139 -42.345 1.00 51.88 70 HIS A N 1
ATOM 554 C CA . HIS A 1 70 ? 17.884 -14.345 -42.203 1.00 51.88 70 HIS A CA 1
ATOM 555 C C . HIS A 1 70 ? 16.767 -14.080 -41.192 1.00 51.88 70 HIS A C 1
ATOM 557 O O . HIS A 1 70 ? 17.063 -13.676 -40.062 1.00 51.88 70 HIS A O 1
ATOM 563 N N . PRO A 1 71 ? 15.491 -14.304 -41.563 1.00 48.81 71 PRO A N 1
ATOM 564 C CA . PRO A 1 71 ? 14.418 -14.320 -40.587 1.00 48.81 71 PRO A CA 1
ATOM 565 C C . PRO A 1 71 ? 14.759 -15.408 -39.570 1.00 48.81 71 PRO A C 1
ATOM 567 O O . PRO A 1 71 ? 14.858 -16.584 -39.917 1.00 48.81 71 PRO A O 1
ATOM 570 N N . ILE A 1 72 ? 14.999 -15.007 -38.323 1.00 52.19 72 ILE A N 1
ATOM 571 C CA . ILE A 1 72 ? 15.058 -15.955 -37.217 1.00 52.19 72 ILE A CA 1
ATOM 572 C C . ILE A 1 72 ? 13.636 -16.491 -37.109 1.00 52.19 72 ILE A C 1
ATOM 574 O O . ILE A 1 72 ? 12.738 -15.781 -36.657 1.00 52.19 72 ILE A O 1
ATOM 578 N N . ASP A 1 73 ? 13.429 -17.700 -37.625 1.00 49.50 73 ASP A N 1
ATOM 579 C CA . ASP A 1 73 ? 12.189 -18.438 -37.463 1.00 49.50 73 ASP A CA 1
ATOM 580 C C . ASP A 1 73 ? 11.909 -18.535 -35.959 1.00 49.50 73 ASP A C 1
ATOM 582 O O . ASP A 1 73 ? 12.631 -19.193 -35.211 1.00 49.50 73 ASP A O 1
ATOM 586 N N . LEU A 1 74 ? 10.892 -17.802 -35.502 1.00 51.22 74 LEU A N 1
ATOM 587 C CA . LEU A 1 74 ? 10.413 -17.810 -34.120 1.00 51.22 74 LEU A CA 1
ATOM 588 C C . LEU A 1 74 ? 9.590 -19.075 -33.830 1.00 51.22 74 LEU A C 1
ATOM 590 O O . LEU A 1 74 ? 8.753 -19.077 -32.926 1.00 51.22 74 LEU A O 1
ATOM 594 N N . ASN A 1 75 ? 9.804 -20.156 -34.579 1.00 49.59 75 ASN A N 1
ATOM 595 C CA . ASN A 1 75 ? 9.287 -21.463 -34.239 1.00 49.59 75 ASN A CA 1
ATOM 596 C C . ASN A 1 75 ? 10.111 -22.034 -33.079 1.00 49.59 75 ASN A C 1
ATOM 598 O O . ASN A 1 75 ? 11.034 -22.832 -33.241 1.00 49.59 75 ASN A O 1
ATOM 602 N N . ASN A 1 76 ? 9.780 -21.585 -31.870 1.00 52.69 76 ASN A N 1
ATOM 603 C CA . ASN A 1 76 ? 10.172 -22.271 -30.652 1.00 52.69 76 ASN A CA 1
ATOM 604 C C . ASN A 1 76 ? 9.342 -23.560 -30.580 1.00 52.69 76 ASN A C 1
ATOM 606 O O . ASN A 1 76 ? 8.355 -23.630 -29.844 1.00 52.69 76 ASN A O 1
ATOM 610 N N . GLU A 1 77 ? 9.689 -24.552 -31.409 1.00 48.28 77 GLU A N 1
ATOM 611 C CA . GLU A 1 77 ? 9.091 -25.875 -31.310 1.00 48.28 77 GLU A CA 1
ATOM 612 C C . GLU A 1 77 ? 9.372 -26.391 -29.907 1.00 48.28 77 GLU A C 1
ATOM 614 O O . GLU A 1 77 ? 10.499 -26.724 -29.534 1.00 48.28 77 GLU A O 1
ATOM 619 N N . SER A 1 78 ? 8.302 -26.407 -29.117 1.00 52.91 78 SER A N 1
ATOM 620 C CA . SER A 1 78 ? 8.224 -27.129 -27.865 1.00 52.91 78 SER A CA 1
ATOM 621 C C . SER A 1 78 ? 8.551 -28.585 -28.165 1.00 52.91 78 SER A C 1
ATOM 623 O O . SER A 1 78 ? 7.699 -29.339 -28.632 1.00 52.91 78 SER A O 1
ATOM 625 N N . LYS A 1 79 ? 9.799 -28.985 -27.916 1.00 41.75 79 LYS A N 1
ATOM 626 C CA . LYS A 1 79 ? 10.121 -30.396 -27.751 1.00 41.75 79 LYS A CA 1
ATOM 627 C C . LYS A 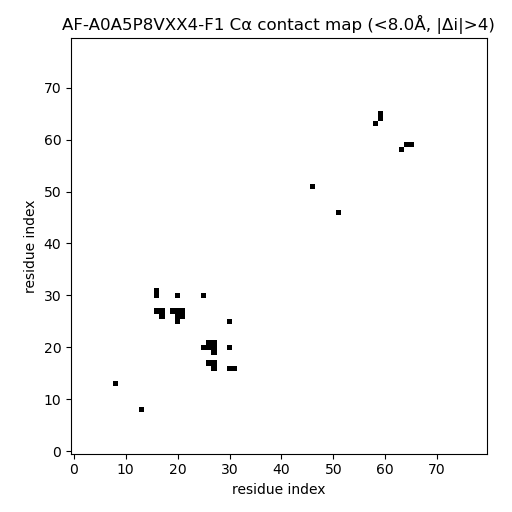1 79 ? 9.502 -30.855 -26.436 1.00 41.75 79 LYS A C 1
ATOM 629 O O . LYS A 1 79 ? 9.942 -30.450 -25.362 1.00 41.75 79 LYS A O 1
ATOM 634 N N . ILE A 1 80 ? 8.435 -31.632 -26.600 1.00 45.56 80 ILE A N 1
ATOM 635 C CA . ILE A 1 80 ? 7.805 -32.510 -25.611 1.00 45.56 80 ILE A CA 1
ATOM 636 C C . ILE A 1 80 ? 8.830 -33.549 -25.149 1.00 45.56 80 ILE A C 1
ATOM 638 O O . ILE A 1 80 ? 9.598 -34.028 -26.018 1.00 45.56 80 ILE A O 1
#

pLDDT: mean 77.3, std 17.61, range [41.75, 97.75]

Organism: NCBI:txid2653204

Solvent-accessible surface area (backbone atoms only — not comparable to full-atom values): 5153 Å² total; per-residue (Å²): 138,87,82,90,82,90,81,92,70,58,69,68,61,50,51,52,43,40,53,55,14,57,77,71,75,46,58,39,70,59,47,51,52,49,52,50,50,54,59,49,50,62,74,64,58,66,65,50,74,70,53,44,49,51,52,47,54,52,47,39,70,73,72,43,81,80,78,68,90,55,85,77,76,82,74,78,74,80,82,126

Nearest PDB structures (foldseek):
  5x3t-assembly1_G  TM=8.760E-01  e=5.925E-01  Mycobacterium tuberculosis H37Rv
  6gts-assembly1_C-2  TM=6.782E-01  e=6.805E-01  Escherichia coli
  6sbw-assembly1_A  TM=7.040E-01  e=3.586E+00  Myxococcus xanthus DK 1622
  6sbx-assembly1_C  TM=6.357E-01  e=2.913E+00  Myxococcus xanthus
  9fnn-assembly1_A  TM=4.023E-01  e=5.070E+00  Escherichia coli

Sequence (80 aa):
MTHLLTLELNDQIFTAIARQAEAIGIPPERLAATLLEQQFGQVFKLLSEAEKETARARFERHFGVLNLEHPIDLNNESKI

Secondary structure (DSSP, 8-state):
----------HHHHHHHHHHHHHTTS-HHHHHHHHHHHHHHHHT----HHHHHHHHHHHHHHH------S----------